Protein AF-A0AAV1L531-F1 (afdb_monomer_lite)

Organism: NCBI:txid213953

Structure (mmCIF, N/CA/C/O backbone):
data_AF-A0AAV1L531-F1
#
_entry.id   AF-A0AAV1L531-F1
#
loop_
_atom_site.group_PDB
_atom_site.id
_atom_site.type_symbol
_atom_site.label_atom_id
_atom_site.label_alt_id
_atom_site.label_comp_id
_atom_site.label_asym_id
_atom_site.label_entity_id
_atom_site.label_seq_id
_atom_site.pdbx_PDB_ins_code
_atom_site.Cartn_x
_atom_site.Cartn_y
_atom_site.Cartn_z
_atom_site.occupancy
_atom_site.B_iso_or_equiv
_atom_site.auth_seq_id
_atom_site.auth_comp_id
_atom_site.auth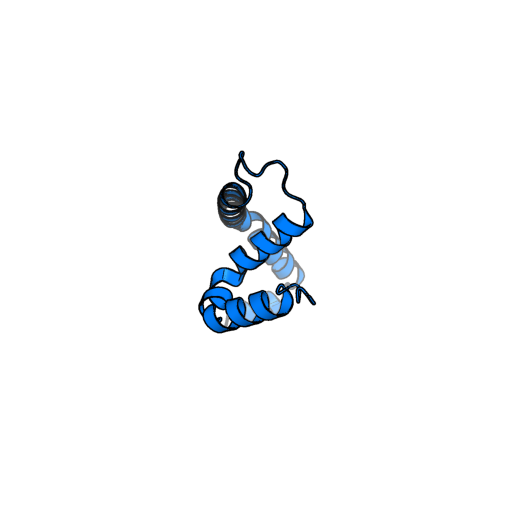_asym_id
_atom_site.auth_atom_id
_atom_site.pdbx_PDB_model_num
ATOM 1 N N . MET A 1 1 ? 9.287 -8.918 -34.380 1.00 45.41 1 MET A N 1
ATOM 2 C CA . MET A 1 1 ? 10.555 -9.397 -34.977 1.00 45.41 1 MET A CA 1
ATOM 3 C C . MET A 1 1 ? 11.793 -8.581 -34.570 1.00 45.41 1 MET A C 1
ATOM 5 O O . MET A 1 1 ? 12.800 -9.194 -34.269 1.00 45.41 1 MET A O 1
ATOM 9 N N . LYS A 1 2 ? 11.758 -7.235 -34.488 1.00 56.56 2 LYS A N 1
ATOM 10 C CA . LYS A 1 2 ? 12.949 -6.417 -34.125 1.00 56.56 2 LYS A CA 1
ATOM 11 C C . LYS A 1 2 ? 13.409 -6.491 -32.654 1.00 56.56 2 LYS A C 1
ATOM 13 O O . LYS A 1 2 ? 14.585 -6.275 -32.392 1.00 56.56 2 LYS A O 1
ATOM 18 N N . LYS A 1 3 ? 12.508 -6.780 -31.704 1.00 58.66 3 LYS A N 1
ATOM 19 C CA . LYS A 1 3 ? 12.823 -6.807 -30.259 1.00 58.66 3 LYS A CA 1
ATOM 20 C C . LYS A 1 3 ? 13.793 -7.944 -29.901 1.00 58.66 3 LYS A C 1
ATOM 22 O O . LYS A 1 3 ? 14.793 -7.697 -29.246 1.00 58.66 3 LYS A O 1
ATOM 27 N N . GLU A 1 4 ? 13.541 -9.132 -30.446 1.00 59.91 4 GLU A N 1
ATOM 28 C CA . GLU A 1 4 ? 14.341 -10.355 -30.257 1.00 59.91 4 GLU A CA 1
ATOM 29 C C . GLU A 1 4 ? 15.804 -10.189 -30.716 1.00 59.91 4 GLU A C 1
ATOM 31 O O . GLU A 1 4 ? 16.734 -10.656 -30.062 1.00 59.91 4 GLU A O 1
ATOM 36 N N . PHE A 1 5 ? 16.026 -9.471 -31.826 1.00 60.12 5 PHE A N 1
ATOM 37 C CA . PHE A 1 5 ? 17.355 -9.314 -32.427 1.00 60.12 5 PHE A CA 1
ATOM 38 C C . PHE A 1 5 ? 18.290 -8.437 -31.578 1.00 60.12 5 PHE A C 1
ATOM 40 O O . PHE A 1 5 ? 19.485 -8.710 -31.470 1.00 60.12 5 PHE A O 1
ATOM 47 N N . LEU A 1 6 ? 17.746 -7.399 -30.934 1.00 60.75 6 LEU A N 1
ATOM 48 C CA . LEU A 1 6 ? 18.500 -6.520 -30.034 1.00 60.75 6 LEU A CA 1
ATOM 49 C C . LEU A 1 6 ? 18.865 -7.227 -28.724 1.00 60.75 6 LEU A C 1
ATOM 51 O O . LEU A 1 6 ? 19.994 -7.088 -28.259 1.00 60.75 6 LEU A O 1
ATOM 55 N N . THR A 1 7 ? 17.945 -8.026 -28.175 1.00 63.56 7 THR A N 1
ATOM 56 C CA . THR A 1 7 ? 18.167 -8.799 -26.943 1.00 63.56 7 THR A CA 1
ATOM 57 C C . THR A 1 7 ? 19.256 -9.860 -27.123 1.00 63.56 7 THR A C 1
ATOM 59 O O . THR A 1 7 ? 20.062 -10.062 -26.220 1.00 63.56 7 THR A O 1
ATOM 62 N N . SER A 1 8 ? 19.334 -10.494 -28.300 1.00 67.31 8 SER A N 1
ATOM 63 C CA . SER A 1 8 ? 20.362 -11.500 -28.598 1.00 67.31 8 SER A CA 1
ATOM 64 C C . SER A 1 8 ? 21.732 -10.907 -28.949 1.00 67.31 8 SER A C 1
ATOM 66 O O . SER A 1 8 ? 22.743 -11.556 -28.699 1.00 67.31 8 SER A O 1
ATOM 68 N N . THR A 1 9 ? 21.782 -9.718 -29.560 1.00 77.75 9 THR A N 1
ATOM 69 C CA . THR A 1 9 ? 23.041 -9.142 -30.079 1.00 77.75 9 THR A CA 1
ATOM 70 C C . THR A 1 9 ? 23.739 -8.249 -29.049 1.00 77.75 9 THR A C 1
ATOM 72 O O . THR A 1 9 ? 24.965 -8.242 -28.975 1.00 77.75 9 THR A O 1
ATOM 75 N N . PHE A 1 10 ? 22.981 -7.510 -28.226 1.00 80.38 10 PHE A N 1
ATOM 76 C CA . PHE A 1 10 ? 23.530 -6.561 -27.248 1.00 80.38 10 PHE A CA 1
ATOM 77 C C . PHE A 1 10 ? 22.821 -6.644 -25.883 1.00 80.38 10 PHE A C 1
ATOM 79 O O . PHE A 1 10 ? 22.145 -5.693 -25.473 1.00 80.38 10 PHE A O 1
ATOM 86 N N . PRO A 1 11 ? 23.004 -7.746 -25.135 1.00 81.62 11 PRO A N 1
ATOM 87 C CA . PRO A 1 11 ? 22.311 -7.970 -23.863 1.00 81.62 11 PRO A CA 1
ATOM 88 C C . PRO A 1 11 ? 22.615 -6.886 -22.816 1.00 81.62 11 PRO A C 1
ATOM 90 O O . PRO A 1 11 ? 21.723 -6.432 -22.107 1.00 81.62 11 PRO A O 1
ATOM 93 N N . ASN A 1 12 ? 23.855 -6.390 -22.758 1.00 86.38 12 ASN A N 1
ATOM 94 C CA . ASN A 1 12 ? 24.243 -5.361 -21.786 1.00 86.38 12 ASN A CA 1
ATOM 95 C C . ASN A 1 12 ? 23.572 -4.008 -22.059 1.00 86.38 12 ASN A C 1
ATOM 97 O O . ASN A 1 12 ? 23.137 -3.340 -21.128 1.00 86.38 12 ASN A O 1
ATOM 101 N N . ILE A 1 13 ? 23.445 -3.621 -23.332 1.00 87.44 13 ILE A N 1
ATOM 102 C CA . ILE A 1 13 ? 22.792 -2.363 -23.725 1.00 87.44 13 ILE A CA 1
ATOM 103 C C . ILE A 1 13 ? 21.295 -2.437 -23.413 1.00 87.44 13 ILE A C 1
ATOM 105 O O . ILE A 1 13 ? 20.708 -1.468 -22.936 1.00 87.44 13 ILE A O 1
ATOM 109 N N . GLU A 1 14 ? 20.685 -3.601 -23.624 1.00 86.56 14 GLU A N 1
ATOM 110 C CA . GLU A 1 14 ? 19.284 -3.864 -23.297 1.00 86.56 14 GLU A CA 1
ATOM 111 C C . GLU A 1 14 ? 19.019 -3.743 -21.788 1.00 86.56 14 GLU A C 1
ATOM 113 O O . GLU A 1 14 ? 18.083 -3.051 -21.379 1.00 86.56 14 GLU A O 1
ATOM 118 N N . ILE A 1 15 ? 19.897 -4.310 -20.956 1.00 86.25 15 ILE A N 1
ATOM 119 C CA . ILE A 1 15 ? 19.842 -4.169 -19.495 1.00 86.25 15 ILE A CA 1
ATOM 120 C C . ILE A 1 15 ? 20.028 -2.704 -19.076 1.00 86.25 15 ILE A C 1
ATOM 122 O O . ILE A 1 15 ? 19.234 -2.191 -18.285 1.00 86.25 15 ILE A O 1
ATOM 126 N N . SER A 1 16 ? 21.025 -2.001 -19.624 1.00 86.69 16 SER A N 1
ATOM 127 C CA . SER A 1 16 ? 21.272 -0.586 -19.312 1.00 86.69 16 SER A CA 1
ATOM 128 C C . SER A 1 16 ? 20.087 0.305 -19.680 1.00 86.69 16 SER A C 1
ATOM 130 O O . SER A 1 16 ? 19.692 1.154 -18.883 1.00 86.69 16 SER A O 1
ATOM 132 N N . LEU A 1 17 ? 19.472 0.089 -20.846 1.00 86.44 17 LEU A N 1
ATOM 133 C CA . LEU A 1 17 ? 18.281 0.827 -21.269 1.00 86.44 17 LEU A CA 1
ATOM 134 C C . LEU A 1 17 ? 17.071 0.508 -20.389 1.00 86.44 17 LEU A C 1
ATOM 136 O O . LEU A 1 17 ? 16.314 1.412 -20.043 1.00 86.44 17 LEU A O 1
ATOM 140 N N . ARG A 1 18 ? 16.897 -0.752 -19.979 1.00 84.69 18 ARG A N 1
ATOM 141 C CA . ARG A 1 18 ? 15.826 -1.147 -19.057 1.00 84.69 18 ARG A CA 1
ATOM 142 C C . ARG A 1 18 ? 15.969 -0.436 -17.710 1.00 84.69 18 ARG A C 1
ATOM 144 O O . ARG A 1 18 ? 14.996 0.139 -17.231 1.00 84.69 18 ARG A O 1
ATOM 151 N N . ILE A 1 19 ? 17.177 -0.415 -17.146 1.00 87.12 19 ILE A N 1
ATOM 152 C CA . ILE A 1 19 ? 17.476 0.300 -15.897 1.00 87.12 19 ILE A CA 1
ATOM 153 C C . ILE A 1 19 ? 17.212 1.800 -16.071 1.00 87.12 19 ILE A C 1
ATOM 155 O O . ILE A 1 19 ? 16.482 2.392 -15.276 1.00 87.12 19 ILE A O 1
ATOM 159 N N . PHE A 1 20 ? 17.726 2.403 -17.144 1.00 85.69 20 PHE A N 1
ATOM 160 C CA . PHE A 1 20 ? 17.538 3.821 -17.450 1.00 85.69 20 PHE A CA 1
ATOM 161 C C . PHE A 1 20 ? 16.057 4.217 -17.532 1.00 85.69 20 PHE A C 1
ATOM 163 O O . PHE A 1 20 ? 15.634 5.188 -16.902 1.00 85.69 20 PHE A O 1
ATOM 170 N N . LEU A 1 21 ? 15.246 3.423 -18.236 1.00 81.56 21 LEU A N 1
ATOM 171 C CA . LEU A 1 21 ? 13.807 3.652 -18.351 1.00 81.56 21 LEU A CA 1
ATOM 172 C C . LEU A 1 21 ? 13.095 3.497 -17.002 1.00 81.56 21 LEU A C 1
ATOM 174 O O . LEU A 1 21 ? 12.245 4.321 -16.674 1.00 81.56 21 LEU A O 1
ATOM 178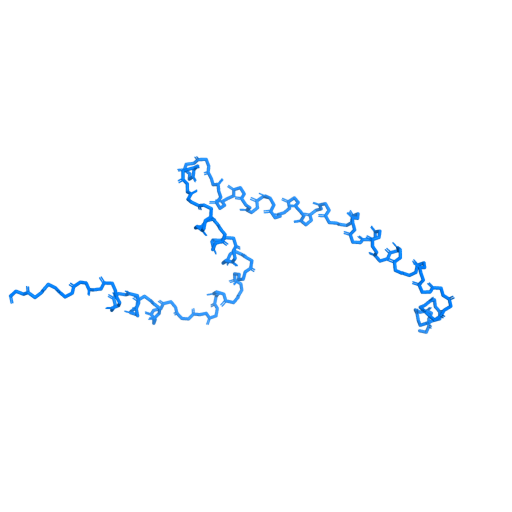 N N . THR A 1 22 ? 13.458 2.502 -16.186 1.00 80.12 22 THR A N 1
ATOM 179 C CA . THR A 1 22 ? 12.865 2.361 -14.846 1.00 80.12 22 THR A CA 1
ATOM 180 C C . THR A 1 22 ? 13.220 3.519 -13.918 1.00 80.12 22 THR A C 1
ATOM 182 O O . THR A 1 22 ? 12.349 3.974 -13.193 1.00 80.12 22 THR A O 1
ATOM 185 N N . LEU A 1 23 ? 14.446 4.048 -13.972 1.00 77.62 23 LEU A N 1
ATOM 186 C CA . LEU A 1 23 ? 14.880 5.148 -13.105 1.00 77.62 23 LEU A CA 1
ATOM 187 C C . LEU A 1 23 ? 14.246 6.494 -13.488 1.00 77.62 23 LEU A C 1
ATOM 189 O O . LEU A 1 23 ? 13.870 7.272 -12.613 1.00 77.62 23 LEU A O 1
ATOM 193 N N . MET A 1 24 ? 14.115 6.785 -14.787 1.00 65.62 24 MET A N 1
ATOM 194 C CA . MET A 1 24 ? 13.584 8.076 -15.248 1.00 65.62 24 MET A CA 1
ATOM 195 C C . MET A 1 24 ? 12.057 8.161 -15.202 1.00 65.62 24 MET A C 1
ATOM 197 O O . MET A 1 24 ? 11.506 9.225 -14.924 1.00 65.62 24 MET A O 1
ATOM 201 N N . ILE A 1 25 ? 11.352 7.056 -15.451 1.00 61.44 25 ILE A N 1
ATOM 202 C CA . ILE A 1 25 ? 9.882 7.052 -15.506 1.00 61.44 25 ILE A CA 1
ATOM 203 C C . ILE A 1 25 ? 9.270 7.068 -14.091 1.00 61.44 25 ILE A C 1
ATOM 205 O O . ILE A 1 25 ? 8.127 7.494 -13.906 1.00 61.44 25 ILE A O 1
ATOM 209 N N . THR A 1 26 ? 10.023 6.680 -13.055 1.00 61.50 26 THR A N 1
ATOM 210 C CA . THR A 1 26 ? 9.496 6.557 -11.686 1.00 61.50 26 THR A CA 1
ATOM 211 C C . THR A 1 26 ? 9.158 7.866 -10.982 1.00 61.50 26 THR A C 1
ATOM 213 O O . THR A 1 26 ? 8.513 7.797 -9.937 1.00 61.50 26 THR A O 1
ATOM 216 N N . ASN A 1 27 ? 9.503 9.047 -11.514 1.00 65.75 27 ASN A N 1
ATOM 217 C CA . ASN A 1 27 ? 9.224 10.291 -10.786 1.00 65.75 27 ASN A CA 1
ATOM 218 C C . ASN A 1 27 ? 7.714 10.502 -10.548 1.00 65.75 27 ASN A C 1
ATOM 220 O O . ASN A 1 27 ? 7.289 10.709 -9.415 1.00 65.75 27 ASN A O 1
ATOM 224 N N . CYS A 1 28 ? 6.871 10.315 -11.570 1.00 79.31 28 CYS A N 1
ATOM 225 C CA . CYS A 1 28 ? 5.419 10.497 -11.418 1.00 79.31 28 CYS A CA 1
ATOM 226 C C . CYS A 1 28 ? 4.776 9.427 -10.509 1.00 79.31 28 CYS A C 1
ATOM 228 O O . CYS A 1 28 ? 3.867 9.714 -9.726 1.00 79.31 28 CYS A O 1
ATOM 230 N N . ALA A 1 29 ? 5.254 8.179 -10.577 1.00 81.44 29 ALA A N 1
ATOM 231 C CA . ALA A 1 29 ? 4.772 7.104 -9.708 1.00 81.44 29 ALA A CA 1
ATOM 232 C C . ALA A 1 29 ? 5.170 7.340 -8.239 1.00 81.44 29 ALA A C 1
ATOM 234 O O . ALA A 1 29 ? 4.360 7.116 -7.334 1.00 81.44 29 ALA A O 1
ATOM 235 N N . GLY A 1 30 ? 6.385 7.846 -8.009 1.00 83.44 30 GLY A N 1
ATOM 236 C CA . GLY A 1 30 ? 6.871 8.278 -6.702 1.00 83.44 30 GLY A CA 1
ATOM 237 C C . GLY A 1 30 ? 6.043 9.433 -6.146 1.00 83.44 30 GLY A C 1
ATOM 238 O O . GLY A 1 30 ? 5.504 9.313 -5.051 1.00 83.44 30 GLY A O 1
ATOM 239 N N . GLU A 1 31 ? 5.847 10.505 -6.918 1.00 88.38 31 GLU A N 1
ATOM 240 C CA . GLU A 1 31 ? 5.002 11.651 -6.545 1.00 88.38 31 GLU A CA 1
ATOM 241 C C . GLU A 1 31 ? 3.575 11.222 -6.180 1.00 88.38 31 GLU A C 1
ATOM 243 O O . GLU A 1 31 ? 3.040 11.626 -5.143 1.00 88.38 31 GLU A O 1
ATOM 248 N N . ARG A 1 32 ? 2.966 10.335 -6.980 1.00 88.38 32 ARG A N 1
ATOM 249 C CA . ARG A 1 32 ? 1.641 9.768 -6.686 1.00 88.38 32 ARG A CA 1
ATOM 250 C C . ARG A 1 32 ? 1.645 8.977 -5.376 1.00 88.38 32 ARG A C 1
ATOM 252 O O . ARG A 1 32 ? 0.717 9.115 -4.578 1.00 88.38 32 ARG A O 1
ATOM 259 N N . SER A 1 33 ? 2.682 8.176 -5.141 1.00 88.94 33 SER A N 1
ATOM 260 C CA . SER A 1 33 ? 2.839 7.382 -3.916 1.00 88.94 33 SER A CA 1
ATOM 261 C C . SER A 1 33 ? 3.042 8.267 -2.685 1.00 88.94 33 SER A C 1
ATOM 263 O O . SER A 1 33 ? 2.392 8.050 -1.665 1.00 88.94 33 SER A O 1
ATOM 265 N N . PHE A 1 34 ? 3.852 9.323 -2.780 1.00 88.56 34 PHE A N 1
ATOM 266 C CA . PHE A 1 34 ? 4.042 10.300 -1.705 1.00 88.56 34 PHE A CA 1
ATOM 267 C C . PHE A 1 34 ? 2.783 11.130 -1.435 1.00 88.56 34 PHE A C 1
ATOM 269 O O . PHE A 1 34 ? 2.465 11.401 -0.278 1.00 88.56 34 PHE A O 1
ATOM 276 N N . SER A 1 35 ? 2.022 11.476 -2.475 1.00 91.44 35 SER A N 1
ATOM 277 C CA . SER A 1 35 ? 0.718 12.130 -2.330 1.00 91.44 35 SER A CA 1
ATOM 278 C C . SER A 1 35 ? -0.267 11.247 -1.553 1.00 91.44 35 SER A C 1
ATOM 280 O O . SER A 1 35 ? -0.899 11.702 -0.597 1.00 91.44 35 SER A O 1
ATOM 282 N N . ARG A 1 36 ? -0.328 9.943 -1.866 1.00 91.81 36 ARG A N 1
ATOM 283 C CA . ARG A 1 36 ? -1.102 8.965 -1.079 1.00 91.81 36 ARG A CA 1
ATOM 284 C C . ARG A 1 36 ? -0.578 8.836 0.350 1.00 91.81 36 ARG A C 1
ATOM 286 O O . ARG A 1 36 ? -1.372 8.867 1.289 1.00 91.81 36 ARG A O 1
ATOM 293 N N . LEU A 1 37 ? 0.738 8.755 0.532 1.00 92.62 37 LEU A N 1
ATOM 294 C CA . LEU A 1 37 ? 1.359 8.667 1.852 1.00 92.62 37 LEU A CA 1
ATOM 295 C C . LEU A 1 37 ? 1.023 9.881 2.723 1.00 92.62 37 LEU A C 1
ATOM 297 O O . LEU A 1 37 ? 0.782 9.710 3.913 1.00 92.62 37 LEU A O 1
ATOM 301 N N . LYS A 1 38 ? 0.935 11.084 2.146 1.00 92.00 38 LYS A N 1
ATOM 302 C CA . LYS A 1 38 ? 0.519 12.300 2.859 1.00 92.00 38 LYS A CA 1
ATOM 303 C C . LYS A 1 38 ? -0.911 12.203 3.408 1.00 92.00 38 LYS A C 1
ATOM 305 O O . LYS A 1 38 ? -1.183 12.709 4.492 1.00 92.00 38 LYS A O 1
ATOM 310 N N . LEU A 1 39 ? -1.818 11.518 2.707 1.00 91.75 39 LEU A N 1
ATOM 311 C CA . LEU A 1 39 ? -3.178 11.262 3.201 1.00 91.75 39 LEU A CA 1
ATOM 312 C C . LEU A 1 39 ? -3.187 10.239 4.348 1.00 91.75 39 LEU A C 1
ATOM 314 O O . LEU A 1 39 ? -3.922 10.404 5.323 1.00 91.75 39 LEU A O 1
ATOM 318 N N . ILE A 1 40 ? -2.356 9.196 4.248 1.00 92.12 40 ILE A N 1
ATOM 319 C CA . ILE A 1 40 ? -2.226 8.152 5.277 1.00 92.12 40 ILE A CA 1
ATOM 320 C C . ILE A 1 40 ? -1.563 8.722 6.543 1.00 92.12 40 ILE A C 1
ATOM 322 O O . ILE A 1 40 ? -2.060 8.533 7.656 1.00 92.12 40 ILE A O 1
ATOM 326 N N . LYS A 1 41 ? -0.461 9.460 6.375 1.00 92.31 41 LYS A N 1
ATOM 327 C CA . LYS A 1 41 ? 0.298 10.153 7.420 1.00 92.31 41 LYS A CA 1
ATOM 328 C C . LYS A 1 41 ? -0.055 11.642 7.422 1.00 92.31 41 LYS A C 1
ATOM 330 O O . LYS A 1 41 ? 0.767 12.497 7.108 1.00 92.31 41 LYS A O 1
ATOM 335 N N . SER A 1 42 ? -1.299 11.933 7.781 1.00 90.62 42 SER A N 1
ATOM 336 C CA . SER A 1 42 ? -1.769 13.304 7.993 1.00 90.62 42 SER A CA 1
ATOM 337 C C . SER A 1 42 ? -1.093 13.948 9.208 1.00 90.62 42 SER A C 1
ATOM 339 O O . SER A 1 42 ? -0.756 13.239 10.157 1.00 90.62 42 SER A O 1
ATOM 341 N N . ASP A 1 43 ? -1.030 15.278 9.254 1.00 87.69 43 ASP A N 1
ATOM 342 C CA . ASP A 1 43 ? -0.368 16.033 10.335 1.00 87.69 43 ASP A CA 1
ATOM 343 C C . ASP A 1 43 ? -0.912 15.701 11.736 1.00 87.69 43 ASP A C 1
ATOM 345 O O . ASP A 1 43 ? -0.167 15.617 12.709 1.00 87.69 43 ASP A O 1
ATOM 349 N N . HIS A 1 44 ? -2.209 15.395 11.829 1.00 88.12 44 HIS A N 1
ATOM 350 C CA . HIS A 1 44 ? -2.874 15.010 13.080 1.00 88.12 44 HIS A CA 1
ATOM 351 C C . HIS A 1 44 ? -2.525 13.579 13.541 1.00 88.12 44 HIS A C 1
ATOM 353 O O . HIS A 1 44 ? -2.822 13.190 14.665 1.00 88.12 44 HIS A O 1
ATOM 359 N N . ARG A 1 45 ? -1.904 12.773 12.670 1.00 87.81 45 ARG A N 1
ATOM 360 C CA . ARG A 1 45 ? -1.458 11.390 12.920 1.00 87.81 45 ARG A CA 1
ATOM 361 C C . ARG A 1 45 ? 0.068 11.298 13.024 1.00 87.81 45 ARG A C 1
ATOM 363 O O . ARG A 1 45 ? 0.649 10.242 12.777 1.00 87.81 45 ARG A O 1
ATOM 370 N N . SER A 1 46 ? 0.722 12.400 13.387 1.00 86.25 46 SER A N 1
ATOM 371 C CA . SER A 1 46 ? 2.181 12.507 13.502 1.00 86.25 46 SER A CA 1
ATOM 372 C C . SER A 1 46 ? 2.794 11.557 14.541 1.00 86.25 46 SER A C 1
ATOM 374 O O . SER A 1 46 ? 3.948 11.168 14.390 1.00 86.25 46 SER A O 1
ATOM 376 N N . THR A 1 47 ? 2.024 11.119 15.542 1.00 92.00 47 THR A N 1
ATOM 377 C CA . THR A 1 47 ? 2.466 10.236 16.639 1.00 92.00 47 THR A CA 1
ATOM 378 C C . THR A 1 47 ? 2.261 8.736 16.378 1.00 92.00 47 THR A C 1
ATOM 380 O O . THR A 1 47 ? 2.413 7.912 17.280 1.00 92.00 47 THR A O 1
ATOM 383 N N . MET A 1 48 ? 1.897 8.341 15.156 1.00 93.75 48 MET A N 1
ATOM 384 C CA . MET A 1 48 ? 1.627 6.942 14.821 1.00 93.75 48 MET A CA 1
ATOM 385 C C . MET A 1 48 ? 2.907 6.090 14.761 1.00 93.75 48 MET A C 1
ATOM 387 O O . MET A 1 48 ? 3.926 6.521 14.228 1.00 93.75 48 MET A O 1
ATOM 391 N N . SER A 1 49 ? 2.841 4.843 15.246 1.00 94.12 49 SER A N 1
ATOM 392 C CA . SER A 1 49 ? 3.967 3.907 15.151 1.00 94.12 49 SER A CA 1
ATOM 393 C C . SER A 1 49 ? 4.289 3.539 13.698 1.00 94.12 49 SER A C 1
ATOM 395 O O . SER A 1 49 ? 3.394 3.404 12.857 1.00 94.12 49 SER A O 1
ATOM 397 N N . GLN A 1 50 ? 5.571 3.284 13.414 1.00 92.94 50 GLN A N 1
ATOM 398 C CA . GLN A 1 50 ? 6.011 2.861 12.081 1.00 92.94 50 GLN A CA 1
ATOM 399 C C . GLN A 1 50 ? 5.355 1.543 11.651 1.00 92.94 50 GLN A C 1
ATOM 401 O O . GLN A 1 50 ? 4.986 1.384 10.490 1.00 92.94 50 GLN A O 1
ATOM 406 N N . SER A 1 51 ? 5.145 0.619 12.596 1.00 95.31 51 SER A N 1
ATOM 407 C CA . SER A 1 51 ? 4.430 -0.628 12.329 1.00 95.31 51 SER A CA 1
ATOM 408 C C . SER A 1 51 ? 3.033 -0.344 11.787 1.00 95.31 51 SER A C 1
ATOM 410 O O . SER A 1 51 ? 2.677 -0.835 10.722 1.00 95.31 51 SER A O 1
ATOM 412 N N . ARG A 1 52 ? 2.245 0.503 12.455 1.00 93.94 52 ARG A N 1
ATOM 413 C CA . ARG A 1 52 ? 0.895 0.849 12.002 1.00 93.94 52 ARG A CA 1
ATOM 414 C C . ARG A 1 52 ? 0.906 1.576 10.656 1.00 93.94 52 ARG A C 1
ATOM 416 O O . ARG A 1 52 ? 0.050 1.287 9.824 1.00 93.94 52 ARG A O 1
ATOM 423 N N . LEU A 1 53 ? 1.872 2.468 10.427 1.00 94.50 53 LEU A N 1
ATOM 424 C CA . LEU A 1 53 ? 2.034 3.146 9.140 1.00 94.50 53 LEU A CA 1
ATOM 425 C C . LEU A 1 53 ? 2.248 2.148 7.999 1.00 94.50 53 LEU A C 1
ATOM 427 O O . LEU A 1 53 ? 1.561 2.235 6.985 1.00 94.50 53 LEU A O 1
ATOM 431 N N . ASN A 1 54 ? 3.143 1.177 8.188 1.00 94.12 54 ASN A N 1
ATOM 432 C CA . ASN A 1 54 ? 3.444 0.168 7.177 1.00 94.12 54 ASN A CA 1
ATOM 433 C C . ASN A 1 54 ? 2.206 -0.669 6.822 1.00 94.12 54 ASN A C 1
ATOM 435 O O . ASN A 1 54 ? 1.928 -0.858 5.641 1.00 94.12 54 ASN A O 1
ATOM 439 N N . HIS A 1 55 ? 1.425 -1.108 7.817 1.00 94.38 55 HIS A N 1
ATOM 440 C CA . HIS A 1 55 ? 0.191 -1.864 7.563 1.00 94.38 55 HIS A CA 1
ATOM 441 C C . HIS A 1 55 ? -0.842 -1.037 6.782 1.00 94.38 55 HIS A C 1
ATOM 443 O O . HIS A 1 55 ? -1.440 -1.543 5.839 1.00 94.38 55 HIS A O 1
ATOM 449 N N . LEU A 1 56 ? -1.027 0.245 7.122 1.00 93.62 56 LEU A N 1
ATOM 450 C CA . LEU A 1 56 ? -1.942 1.126 6.384 1.00 93.62 56 LEU A CA 1
ATOM 451 C C . LEU A 1 56 ? -1.468 1.385 4.949 1.00 93.62 56 LEU A C 1
ATOM 453 O O . LEU A 1 56 ? -2.284 1.429 4.032 1.00 93.62 56 LEU A O 1
ATOM 457 N N . CYS A 1 57 ? -0.158 1.531 4.746 1.00 93.81 57 CYS A N 1
ATOM 458 C CA . CYS A 1 57 ? 0.421 1.645 3.411 1.00 93.81 57 CYS A CA 1
ATOM 459 C C . CYS A 1 57 ? 0.173 0.378 2.588 1.00 93.81 57 CYS A C 1
ATOM 461 O O . CYS A 1 57 ? -0.267 0.485 1.447 1.00 93.81 57 CYS A O 1
ATOM 463 N N . LEU A 1 58 ? 0.380 -0.802 3.179 1.00 94.12 58 LEU A N 1
ATOM 464 C CA . LEU A 1 58 ? 0.113 -2.084 2.529 1.00 94.12 58 LEU A CA 1
ATOM 465 C C . LEU A 1 58 ? -1.359 -2.209 2.119 1.00 94.12 58 LEU A C 1
ATOM 467 O O . LEU A 1 58 ? -1.644 -2.520 0.969 1.00 94.12 58 LEU A O 1
ATOM 471 N N . MET A 1 59 ? -2.291 -1.870 3.014 1.00 92.81 59 MET A N 1
ATOM 472 C CA . MET A 1 59 ? -3.726 -1.851 2.699 1.00 92.81 59 MET A CA 1
ATOM 473 C C . MET A 1 59 ? -4.074 -0.860 1.580 1.00 92.81 59 MET A C 1
ATOM 475 O O . MET A 1 59 ? -4.987 -1.110 0.800 1.00 92.81 59 MET A O 1
ATOM 479 N N . SER A 1 60 ? -3.369 0.273 1.492 1.00 92.31 60 SER A N 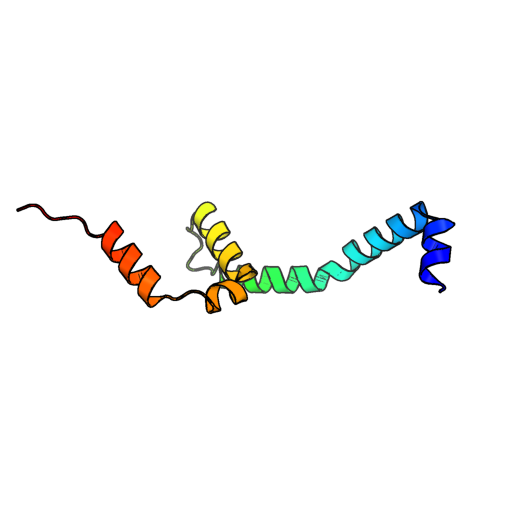1
ATOM 480 C CA . SER A 1 60 ? -3.584 1.253 0.423 1.00 92.31 60 SER A CA 1
ATOM 481 C C . SER A 1 60 ? -3.036 0.793 -0.929 1.00 92.31 60 SER A C 1
ATOM 483 O O . SER A 1 60 ? -3.573 1.219 -1.950 1.00 92.31 60 SER A O 1
ATOM 485 N N . ILE A 1 61 ? -1.968 -0.007 -0.948 1.00 91.88 61 ILE A N 1
ATOM 486 C CA . ILE A 1 61 ? -1.419 -0.612 -2.170 1.00 91.88 61 ILE A CA 1
ATOM 487 C C . ILE A 1 61 ? -2.358 -1.729 -2.633 1.00 91.88 61 ILE A C 1
ATOM 489 O O . ILE A 1 61 ? -2.831 -1.704 -3.763 1.00 91.88 61 ILE A O 1
ATOM 493 N N . GLU A 1 62 ? -2.733 -2.620 -1.718 1.00 93.25 62 GLU A N 1
ATOM 494 C CA . GLU A 1 62 ? -3.617 -3.767 -1.959 1.00 93.25 62 GLU A CA 1
ATOM 495 C C . GLU A 1 62 ? -5.107 -3.406 -1.855 1.00 93.25 62 GLU A C 1
ATOM 497 O O . GLU A 1 62 ? -5.951 -4.225 -1.489 1.00 93.25 62 GLU A O 1
ATOM 502 N N . SER A 1 63 ? -5.460 -2.155 -2.157 1.00 91.44 63 SER A N 1
ATOM 503 C CA . SER A 1 63 ? -6.826 -1.657 -1.958 1.00 91.44 63 SER A CA 1
ATOM 504 C C . SER A 1 63 ? -7.865 -2.383 -2.817 1.00 91.44 63 SER A C 1
ATOM 506 O O . SER A 1 63 ? -9.030 -2.448 -2.433 1.00 91.44 63 SER A O 1
ATOM 508 N N . ASP A 1 64 ? -7.457 -2.947 -3.955 1.00 91.94 64 ASP A N 1
ATOM 509 C CA . ASP A 1 64 ? -8.343 -3.708 -4.837 1.00 91.94 64 ASP A CA 1
ATOM 510 C C . ASP A 1 64 ? -8.653 -5.097 -4.278 1.00 91.94 64 ASP A C 1
ATOM 512 O O . ASP A 1 64 ? -9.808 -5.516 -4.310 1.00 91.94 64 ASP A O 1
ATOM 516 N N . LEU A 1 65 ? -7.662 -5.757 -3.671 1.00 91.56 65 LEU A N 1
ATOM 517 C CA . LEU A 1 65 ? -7.883 -6.981 -2.903 1.00 91.56 65 LEU A CA 1
ATOM 518 C C . LEU A 1 65 ? -8.772 -6.700 -1.689 1.00 91.56 65 LEU A C 1
ATOM 520 O O . LEU A 1 65 ? -9.663 -7.475 -1.371 1.00 91.56 65 LEU A O 1
ATOM 524 N N . LEU A 1 66 ? -8.579 -5.563 -1.020 1.00 89.06 66 LEU A N 1
ATOM 525 C CA . LEU A 1 66 ? -9.369 -5.223 0.160 1.00 89.06 66 LEU A CA 1
ATOM 526 C C . LEU A 1 66 ? -10.865 -5.044 -0.150 1.00 89.06 66 LEU A C 1
ATOM 528 O O . LEU A 1 66 ? -11.694 -5.272 0.724 1.00 89.06 66 LEU A O 1
ATOM 532 N N . LYS A 1 67 ? -11.219 -4.660 -1.383 1.00 90.25 67 LYS A N 1
ATOM 533 C CA . LYS A 1 67 ? -12.618 -4.533 -1.828 1.00 90.25 67 LYS A CA 1
ATOM 534 C C . LYS A 1 67 ? -13.304 -5.880 -2.052 1.00 90.25 67 LYS A C 1
ATOM 536 O O . LYS A 1 67 ? -14.528 -5.911 -2.061 1.00 90.25 67 LYS A O 1
ATOM 541 N N . SER A 1 68 ? -12.549 -6.957 -2.278 1.00 91.38 68 SER A N 1
ATOM 542 C CA . SER A 1 68 ? -13.117 -8.296 -2.471 1.00 91.38 68 SER A CA 1
ATOM 543 C C . SER A 1 68 ? -13.291 -9.075 -1.166 1.00 91.38 68 SER A C 1
ATOM 545 O O . SER A 1 68 ? -13.878 -10.154 -1.180 1.00 91.38 68 SER A O 1
ATOM 547 N N . ILE A 1 69 ? -12.794 -8.544 -0.047 1.00 91.06 69 ILE A N 1
ATOM 548 C CA . ILE A 1 69 ? -12.931 -9.153 1.276 1.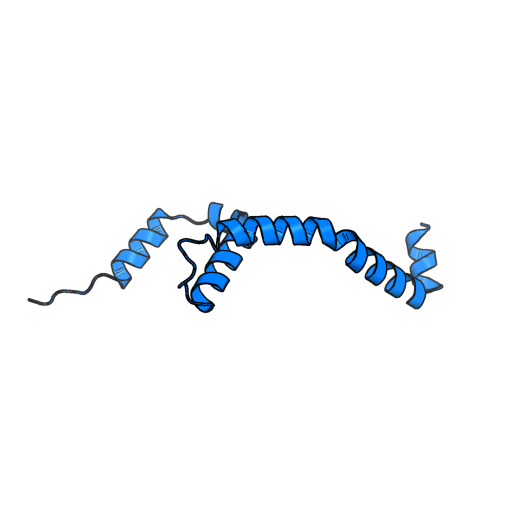00 91.06 69 ILE A CA 1
ATOM 549 C C . ILE A 1 69 ? -14.297 -8.789 1.870 1.00 91.06 69 ILE A C 1
ATOM 551 O O . ILE A 1 69 ? -14.704 -7.628 1.832 1.00 91.06 69 ILE A O 1
ATOM 555 N N . ASP A 1 70 ? -14.972 -9.773 2.470 1.00 91.56 70 ASP A N 1
ATOM 556 C CA . ASP A 1 70 ? -16.186 -9.540 3.250 1.00 91.56 70 ASP A CA 1
ATOM 557 C C . ASP A 1 70 ? -15.845 -8.921 4.617 1.00 91.56 70 ASP A C 1
ATOM 559 O O . ASP A 1 70 ? -15.205 -9.534 5.482 1.00 91.56 70 ASP A O 1
ATOM 563 N N . PHE A 1 71 ? -16.261 -7.669 4.806 1.00 89.56 71 PHE A N 1
ATOM 564 C CA . PHE A 1 71 ? -16.029 -6.940 6.046 1.00 89.56 71 PHE A CA 1
ATOM 565 C C . PHE A 1 71 ? -16.950 -7.394 7.180 1.00 89.56 71 PHE A C 1
ATOM 567 O O . PHE A 1 71 ? -16.542 -7.275 8.336 1.00 89.56 71 PHE A O 1
ATOM 574 N N . ASP A 1 72 ? -18.134 -7.936 6.893 1.00 90.94 72 ASP A N 1
ATOM 575 C CA . ASP A 1 72 ? -19.078 -8.348 7.936 1.00 90.94 72 ASP A CA 1
ATOM 576 C C . ASP A 1 72 ? -18.537 -9.559 8.702 1.00 90.94 72 ASP A C 1
ATOM 578 O O . ASP A 1 72 ? -18.493 -9.568 9.941 1.00 90.94 72 ASP A O 1
ATOM 582 N N . GLU A 1 73 ? -18.003 -10.543 7.975 1.00 91.06 73 GLU A N 1
ATOM 583 C CA . GLU A 1 73 ? -17.324 -11.689 8.574 1.00 91.06 73 GLU A CA 1
ATOM 584 C C . GLU A 1 73 ? -16.068 -11.256 9.349 1.00 91.06 73 GLU A C 1
ATOM 586 O O . GLU A 1 73 ? -15.835 -11.691 10.483 1.00 91.06 73 GLU A O 1
ATOM 591 N N . LEU A 1 74 ? -15.266 -10.347 8.782 1.00 89.56 74 LEU A N 1
ATOM 592 C CA . LEU A 1 74 ? -14.057 -9.838 9.431 1.00 89.56 74 LEU A CA 1
ATOM 593 C C . LEU A 1 74 ? -14.374 -9.116 10.749 1.00 89.56 74 LEU A C 1
ATOM 595 O O . LEU A 1 74 ? -13.679 -9.326 11.748 1.00 89.56 74 LEU A O 1
ATOM 599 N N . ILE A 1 75 ? -15.415 -8.280 10.765 1.00 90.31 75 ILE A N 1
ATOM 600 C CA . ILE A 1 75 ? -15.865 -7.555 11.958 1.00 90.31 75 ILE A CA 1
ATOM 601 C C . ILE A 1 75 ? -16.350 -8.545 13.016 1.00 90.31 75 ILE A C 1
ATOM 603 O O . ILE A 1 75 ? -15.942 -8.429 14.174 1.00 90.31 75 ILE A O 1
ATOM 607 N N . SER A 1 76 ? -17.152 -9.540 12.629 1.00 91.31 76 SER A N 1
ATOM 608 C CA . SER A 1 76 ? -17.629 -10.589 13.537 1.00 91.31 76 SER A CA 1
ATOM 609 C C . SER A 1 76 ? -16.463 -11.359 14.170 1.00 91.31 76 SER A C 1
ATOM 611 O O . SER A 1 76 ? -16.362 -11.462 15.396 1.00 91.31 76 SER A O 1
ATOM 613 N N . ASN A 1 77 ? -15.499 -11.793 13.355 1.00 90.25 77 ASN A N 1
ATOM 614 C CA . ASN A 1 77 ? -14.298 -12.494 13.807 1.00 90.25 77 ASN A CA 1
ATOM 615 C C . ASN A 1 77 ? -13.423 -11.628 14.729 1.00 90.25 77 ASN A C 1
ATOM 617 O O . ASN A 1 77 ? -12.897 -12.104 15.742 1.00 90.25 77 ASN A O 1
ATOM 621 N N . PHE A 1 78 ? -13.267 -10.341 14.410 1.00 88.94 78 PHE A N 1
ATOM 622 C CA . PHE A 1 78 ? -12.528 -9.401 15.250 1.00 88.94 78 PHE A CA 1
ATOM 623 C C . PHE A 1 78 ? -13.231 -9.166 16.591 1.00 88.94 78 PHE A C 1
ATOM 625 O O . PHE A 1 78 ? -12.575 -9.175 17.636 1.00 88.94 78 PHE A O 1
ATOM 632 N N . ALA A 1 79 ? -14.556 -8.998 16.580 1.00 89.31 79 ALA A N 1
ATOM 633 C CA . ALA A 1 79 ? -15.367 -8.844 17.781 1.00 89.31 79 ALA A CA 1
ATOM 634 C C . ALA A 1 79 ? -15.295 -10.096 18.665 1.00 89.31 79 ALA A C 1
ATOM 636 O O . ALA A 1 79 ? -15.058 -9.974 19.866 1.00 89.31 79 ALA A O 1
ATOM 637 N N . ALA A 1 80 ? -15.390 -11.292 18.079 1.00 88.62 80 ALA A N 1
ATOM 638 C CA . ALA A 1 80 ? -15.239 -12.557 18.793 1.00 88.62 80 ALA A CA 1
ATOM 639 C C . ALA A 1 80 ? -13.861 -12.678 19.468 1.00 88.62 80 ALA A C 1
ATOM 641 O O . ALA A 1 80 ? -13.779 -13.029 20.644 1.00 88.62 80 ALA A O 1
ATOM 642 N N . LYS A 1 81 ? -12.777 -12.312 18.767 1.00 85.94 81 LYS A N 1
ATOM 643 C CA . LYS A 1 8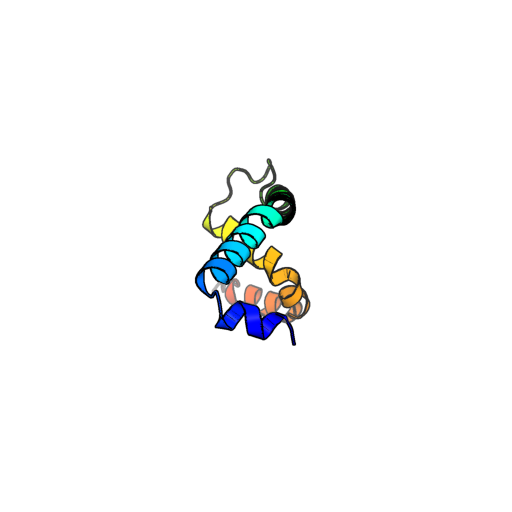1 ? -11.412 -12.306 19.328 1.00 85.94 81 LYS A CA 1
ATOM 644 C C . LYS A 1 81 ? -11.189 -11.237 20.397 1.00 85.94 81 LYS A C 1
ATOM 646 O O . LYS A 1 81 ? -10.410 -11.455 21.322 1.00 85.94 81 LYS A O 1
ATOM 651 N N . LYS A 1 82 ? -11.812 -10.062 20.259 1.00 76.56 82 LYS A N 1
ATOM 652 C CA . LYS A 1 82 ? -11.627 -8.927 21.177 1.00 76.56 82 LYS A CA 1
ATOM 653 C C . LYS A 1 82 ? -12.610 -8.922 22.345 1.00 76.56 82 LYS A C 1
ATOM 655 O O . LYS A 1 82 ? -12.405 -8.166 23.299 1.00 76.56 82 LYS A O 1
ATOM 660 N N . SER A 1 83 ? -13.640 -9.764 22.294 1.00 67.56 83 SER A N 1
ATOM 661 C CA . SER A 1 83 ? -14.566 -9.995 23.394 1.00 67.56 83 SER A CA 1
ATOM 662 C C . SER A 1 83 ? -13.788 -10.506 24.606 1.00 67.56 83 SER A C 1
ATOM 664 O O . SER A 1 83 ? -13.454 -11.684 24.730 1.00 67.56 83 SER A O 1
ATOM 666 N N . ARG A 1 84 ? -13.458 -9.590 25.521 1.00 62.28 84 ARG A N 1
ATOM 667 C CA . ARG A 1 84 ? -13.065 -9.958 26.878 1.00 62.28 84 ARG A CA 1
ATOM 668 C C . ARG A 1 84 ? -14.287 -10.624 27.490 1.00 62.28 84 ARG A C 1
ATOM 670 O O . ARG A 1 84 ? -15.237 -9.925 27.838 1.00 62.28 84 ARG A O 1
ATOM 677 N N . LYS A 1 85 ? -14.270 -11.952 27.626 1.00 61.00 85 LYS A N 1
ATOM 678 C CA . LYS A 1 85 ? -15.238 -12.653 28.473 1.00 61.00 85 LYS A CA 1
ATOM 679 C C . LYS A 1 85 ? -15.104 -12.066 29.878 1.00 61.00 85 LYS A C 1
ATOM 681 O O . LYS A 1 85 ? -14.157 -12.384 30.592 1.00 61.00 85 LYS A O 1
ATOM 686 N N . LYS A 1 86 ? -16.007 -11.161 30.255 1.00 55.00 86 LYS A N 1
ATOM 687 C CA . LYS A 1 86 ? -16.217 -10.812 31.658 1.00 55.00 86 LYS A CA 1
ATOM 688 C C . LYS A 1 86 ? -16.829 -12.062 32.280 1.00 55.00 86 LYS A C 1
ATOM 690 O O . LYS A 1 86 ? -18.013 -12.324 32.103 1.00 55.00 86 LYS A O 1
ATOM 695 N N . VAL A 1 87 ? -15.980 -12.884 32.883 1.00 52.38 87 VAL A N 1
ATOM 696 C CA . VAL A 1 87 ? -16.423 -13.939 33.790 1.00 52.38 87 VAL A CA 1
ATOM 697 C C . VAL A 1 87 ? -16.862 -13.199 35.050 1.00 52.38 87 VAL A C 1
ATOM 699 O O . VAL A 1 87 ? -16.039 -12.524 35.670 1.00 52.38 87 VAL A O 1
ATOM 702 N N . PHE A 1 88 ? -18.167 -13.206 35.310 1.00 45.31 88 PHE A N 1
ATOM 703 C CA . PHE A 1 88 ? -18.726 -12.839 36.607 1.00 45.31 88 PHE A CA 1
ATOM 704 C C . PHE A 1 88 ? -18.684 -14.060 37.519 1.00 45.31 88 PHE A C 1
ATOM 706 O O . PHE A 1 8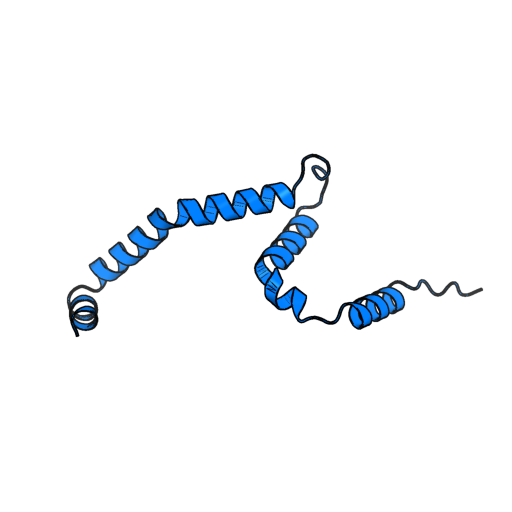8 ? -18.880 -15.177 36.983 1.00 45.31 88 PHE A O 1
#

pLDDT: mean 82.92, std 12.88, range [45.31, 95.31]

Sequence (88 aa):
MKKEFLTSTFPNIEISLRIFLTLMITNCAGERSFSRLKLIKSDHRSTMSQSRLNHLCLMSIESDLLKSIDFDELISNFAAKKSRKKVF

Secondary structure (DSSP, 8-state):
-HHHHHHHH-HHHHHHHHHHHHHHHHHHHHHHHHHHHHHHT-GGGTT--HHHHHHHHHHHHSHHHHHHS-HHHHHHHHHHHH------

Radius of gyration: 22.71 Å; chains: 1; bounding box: 43×30×72 Å

InterPro domains:
  IPR008906 HAT, C-terminal dimerisation domain [PF05699] (8-65)
  IPR012337 Ribonuclease H-like superfamily [SSF53098] (8-59)

Foldseek 3Di:
DVVVVCCVPPVPVVVVVVVVCVVVVCPVVVVVLVVVLCVLCPPVNVPDDPVVSVVVSVCVVCVVVVVVDDVVVVVVVVCVVPPPPPDD